Protein AF-A0AAV8WX38-F1 (afdb_monomer_lite)

Foldseek 3Di:
DVVVVVVVCVVVVHDDDDPVVVVCCCPPVDPPDPPPDDPPDDPLVVCLVPDDPVVVVVSVVVSVVVVVVVVVVVVVVVVVVVVVVVD

Structure (mmCIF, N/CA/C/O backbone):
data_AF-A0AAV8WX38-F1
#
_entry.id   AF-A0AAV8WX38-F1
#
loop_
_atom_site.group_PDB
_atom_site.id
_atom_site.type_symbol
_atom_site.label_atom_id
_atom_site.label_alt_id
_atom_site.label_comp_id
_atom_site.label_asym_id
_atom_site.label_entity_id
_atom_site.label_seq_id
_atom_site.pdbx_PDB_ins_code
_atom_site.Cartn_x
_atom_site.Cartn_y
_atom_site.Cartn_z
_atom_site.occupancy
_atom_site.B_iso_or_equiv
_atom_site.auth_seq_id
_atom_site.auth_comp_id
_atom_site.auth_asym_id
_atom_site.auth_atom_id
_atom_site.pdbx_PDB_model_num
ATOM 1 N N . MET A 1 1 ? 9.062 -0.584 -22.730 1.00 84.81 1 MET A N 1
ATOM 2 C CA . MET A 1 1 ? 9.760 -1.853 -23.018 1.00 84.81 1 MET A CA 1
ATOM 3 C C . MET A 1 1 ? 10.097 -2.012 -24.499 1.00 84.81 1 MET A C 1
ATOM 5 O O . MET A 1 1 ? 11.279 -2.083 -24.788 1.00 84.81 1 MET A O 1
ATOM 9 N N . TYR A 1 2 ? 9.155 -1.906 -25.451 1.00 90.75 2 TYR A N 1
ATOM 10 C CA . TYR A 1 2 ? 9.494 -2.010 -26.890 1.00 90.75 2 TYR A CA 1
ATOM 11 C C . TYR A 1 2 ? 10.555 -1.001 -27.385 1.00 90.75 2 TYR A C 1
ATOM 13 O O . TYR A 1 2 ? 11.460 -1.376 -28.116 1.00 90.75 2 TYR A O 1
ATOM 21 N N . LYS A 1 3 ? 10.519 0.260 -26.926 1.00 92.69 3 LYS A N 1
ATOM 22 C CA . LYS A 1 3 ? 11.561 1.256 -27.259 1.00 92.69 3 LYS A CA 1
ATOM 23 C C . LYS A 1 3 ? 12.971 0.838 -26.807 1.00 92.69 3 LYS A C 1
ATOM 25 O O . LYS A 1 3 ? 13.928 1.103 -27.518 1.00 92.69 3 LYS A O 1
ATOM 30 N N . LEU A 1 4 ? 13.081 0.178 -25.649 1.00 90.56 4 LEU A N 1
ATOM 31 C CA . LEU A 1 4 ? 14.358 -0.329 -25.130 1.00 90.56 4 LEU A CA 1
ATOM 32 C C . LEU A 1 4 ? 14.843 -1.524 -25.953 1.00 90.56 4 LEU A C 1
ATOM 34 O O . LEU A 1 4 ? 16.020 -1.606 -26.262 1.00 90.56 4 LEU A O 1
ATOM 38 N N . TYR A 1 5 ? 13.923 -2.396 -26.375 1.00 91.38 5 TYR A N 1
ATOM 39 C CA . TYR A 1 5 ? 14.223 -3.480 -27.311 1.00 91.38 5 TYR A CA 1
ATOM 40 C C . TYR A 1 5 ? 14.777 -2.962 -28.648 1.00 91.38 5 TYR A C 1
ATOM 42 O O . TYR A 1 5 ? 15.746 -3.513 -29.153 1.00 91.38 5 TYR A O 1
ATOM 50 N N . LEU A 1 6 ? 14.215 -1.878 -29.197 1.00 93.12 6 LEU A N 1
ATOM 51 C CA . LEU A 1 6 ? 14.739 -1.265 -30.424 1.00 93.12 6 LEU A CA 1
ATOM 52 C C . LEU A 1 6 ? 16.149 -0.688 -30.238 1.00 93.12 6 LEU A C 1
ATOM 54 O O . LEU A 1 6 ? 16.985 -0.842 -31.124 1.00 93.12 6 LEU A O 1
ATOM 58 N N . ALA A 1 7 ? 16.407 -0.039 -29.099 1.00 93.56 7 ALA A N 1
ATOM 59 C CA . ALA A 1 7 ? 17.734 0.477 -28.769 1.00 93.56 7 ALA A CA 1
ATOM 60 C C . ALA A 1 7 ? 18.763 -0.661 -28.633 1.00 93.56 7 ALA A C 1
ATOM 62 O O . ALA A 1 7 ? 19.825 -0.588 -29.242 1.00 93.56 7 ALA A O 1
ATOM 63 N N . ASP A 1 8 ? 18.407 -1.746 -27.937 1.00 92.25 8 ASP A N 1
ATOM 64 C CA . ASP A 1 8 ? 19.255 -2.937 -27.775 1.00 92.25 8 ASP A CA 1
ATOM 65 C C . ASP A 1 8 ? 19.563 -3.631 -29.112 1.00 92.25 8 ASP A C 1
ATOM 67 O O . ASP A 1 8 ? 20.708 -4.002 -29.374 1.00 92.25 8 ASP A O 1
ATOM 71 N N . CYS A 1 9 ? 18.570 -3.763 -30.002 1.00 91.00 9 CYS A N 1
ATOM 72 C CA . CYS A 1 9 ? 18.817 -4.284 -31.345 1.00 91.00 9 CYS A CA 1
ATOM 73 C C . CYS A 1 9 ? 19.824 -3.419 -32.114 1.00 91.00 9 CYS A C 1
ATOM 75 O O . CYS A 1 9 ? 20.656 -3.961 -32.839 1.00 91.00 9 CYS A O 1
ATOM 77 N N . ALA A 1 10 ? 19.692 -2.090 -32.016 1.00 90.12 10 ALA A N 1
ATOM 78 C CA . ALA A 1 10 ? 20.530 -1.147 -32.747 1.00 90.12 10 ALA A CA 1
ATOM 79 C C . ALA A 1 10 ? 21.977 -1.199 -32.245 1.00 90.12 10 ALA A C 1
ATOM 81 O O . ALA A 1 10 ? 22.902 -1.191 -33.050 1.00 90.12 10 ALA A O 1
ATOM 82 N N . GLU A 1 11 ? 22.159 -1.336 -30.932 1.00 93.94 11 GLU A N 1
ATOM 83 C CA . GLU A 1 11 ? 23.464 -1.504 -30.294 1.00 93.94 11 GLU A CA 1
ATOM 84 C C . GLU A 1 11 ? 24.143 -2.824 -30.697 1.00 93.94 11 GLU A C 1
ATOM 86 O O . GLU A 1 11 ? 25.333 -2.851 -30.997 1.00 93.94 11 GLU A O 1
ATOM 91 N N . HIS A 1 12 ? 23.380 -3.915 -30.798 1.00 91.56 12 HIS A N 1
ATOM 92 C CA . HIS A 1 12 ? 23.914 -5.245 -31.114 1.00 91.56 12 HIS A CA 1
ATOM 93 C C . HIS A 1 12 ? 23.807 -5.631 -32.597 1.00 91.56 12 HIS A C 1
ATOM 95 O O . HIS A 1 12 ? 24.044 -6.787 -32.948 1.00 91.56 12 HIS A O 1
ATOM 101 N N . THR A 1 13 ? 23.438 -4.693 -33.476 1.00 87.19 13 THR A N 1
ATOM 102 C CA . THR A 1 13 ? 23.228 -4.918 -34.922 1.00 87.19 13 THR A CA 1
ATOM 103 C C . THR A 1 13 ? 22.285 -6.099 -35.232 1.00 87.19 13 THR A C 1
ATOM 105 O O . THR A 1 13 ? 22.476 -6.847 -36.192 1.00 87.19 13 THR A O 1
ATOM 108 N N . LYS A 1 14 ? 21.255 -6.305 -34.401 1.00 87.38 14 LYS A N 1
ATOM 109 C CA . LYS A 1 14 ? 20.267 -7.385 -34.558 1.00 87.38 14 LYS A CA 1
ATOM 110 C C . LYS A 1 14 ? 19.054 -6.906 -35.351 1.00 87.38 14 LYS A C 1
ATOM 112 O O . LYS A 1 14 ? 18.632 -5.757 -35.256 1.00 87.38 14 LYS A O 1
ATOM 117 N N . ILE A 1 15 ? 18.432 -7.822 -36.090 1.00 84.81 15 ILE A N 1
ATOM 118 C CA . ILE A 1 15 ? 17.166 -7.555 -36.781 1.00 84.81 15 ILE A CA 1
ATOM 119 C C . ILE A 1 15 ? 16.045 -7.469 -35.737 1.00 84.81 15 ILE A C 1
ATOM 121 O O . ILE A 1 15 ? 15.761 -8.451 -35.049 1.00 84.81 15 ILE A O 1
ATOM 125 N N . CYS A 1 16 ? 15.380 -6.315 -35.637 1.00 87.50 16 CYS A N 1
ATOM 126 C CA . CYS A 1 16 ? 14.196 -6.193 -34.791 1.00 87.50 16 CYS A CA 1
ATOM 127 C C . CYS A 1 16 ? 12.938 -6.715 -35.488 1.00 87.50 16 CYS A C 1
ATOM 129 O O . CYS A 1 16 ? 12.673 -6.435 -36.659 1.00 87.50 16 CYS A O 1
ATOM 131 N N . LEU A 1 17 ? 12.096 -7.396 -34.717 1.00 89.75 17 LEU A N 1
ATOM 132 C CA . LEU A 1 17 ? 10.748 -7.762 -35.128 1.00 89.75 17 LEU A CA 1
ATOM 133 C C . LEU A 1 17 ? 9.780 -6.589 -34.948 1.00 89.75 17 LEU A C 1
ATOM 135 O O . LEU A 1 17 ? 9.985 -5.698 -34.12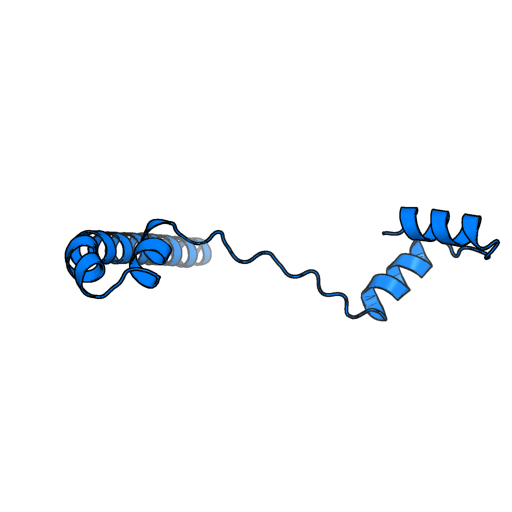5 1.00 89.75 17 LEU A O 1
ATOM 139 N N . ARG A 1 18 ? 8.673 -6.628 -35.700 1.00 91.81 18 ARG A N 1
ATOM 140 C CA . ARG A 1 18 ? 7.590 -5.643 -35.574 1.00 91.81 18 ARG A CA 1
ATOM 141 C C . ARG A 1 18 ? 6.979 -5.686 -34.173 1.00 91.81 18 ARG A C 1
ATOM 143 O O . ARG A 1 18 ? 6.835 -6.755 -33.578 1.00 91.81 18 ARG A O 1
ATOM 150 N N . GLU A 1 19 ? 6.494 -4.534 -33.715 1.00 92.62 19 GLU A N 1
ATOM 151 C CA . GLU A 1 19 ? 5.929 -4.346 -32.373 1.00 92.62 19 GLU A CA 1
ATOM 152 C C . GLU A 1 19 ? 4.873 -5.390 -31.994 1.00 92.62 19 GLU A C 1
ATOM 154 O O . GLU A 1 19 ? 4.846 -5.861 -30.860 1.00 92.62 19 GLU A O 1
ATOM 159 N N . ARG A 1 20 ? 4.027 -5.803 -32.946 1.00 93.56 20 ARG A N 1
ATOM 160 C CA . ARG A 1 20 ? 2.999 -6.828 -32.714 1.00 93.56 20 ARG A CA 1
ATOM 161 C C . ARG A 1 20 ? 3.596 -8.157 -32.243 1.00 93.56 20 ARG A C 1
ATOM 163 O O . ARG A 1 20 ? 3.084 -8.742 -31.292 1.00 93.56 20 ARG A O 1
ATOM 170 N N . PHE A 1 21 ? 4.667 -8.619 -32.888 1.00 92.38 21 PHE A N 1
ATOM 171 C CA . PHE A 1 21 ? 5.340 -9.865 -32.516 1.00 92.38 21 PHE A CA 1
ATOM 172 C C . PHE A 1 21 ? 6.057 -9.717 -31.180 1.00 92.38 21 PHE A C 1
ATOM 174 O O . PHE A 1 21 ? 5.906 -10.576 -30.317 1.00 92.38 21 PHE A O 1
ATOM 181 N N . TYR A 1 22 ? 6.744 -8.590 -30.974 1.00 92.25 22 TYR A N 1
ATOM 182 C CA . TYR A 1 22 ? 7.365 -8.281 -29.689 1.00 92.25 22 TYR A CA 1
ATOM 183 C C . TYR A 1 22 ? 6.346 -8.326 -28.543 1.00 92.25 22 TYR A C 1
ATOM 185 O O . TYR A 1 22 ? 6.580 -9.007 -27.555 1.00 92.25 22 TYR A O 1
ATOM 193 N N . ARG A 1 23 ? 5.196 -7.652 -28.677 1.00 90.19 23 ARG A N 1
ATOM 194 C CA . ARG A 1 23 ? 4.154 -7.618 -27.637 1.00 90.19 23 ARG A CA 1
ATOM 195 C C . ARG A 1 23 ? 3.544 -8.984 -27.374 1.00 90.19 23 ARG A C 1
ATOM 197 O O . ARG A 1 23 ? 3.273 -9.289 -26.219 1.00 90.19 23 ARG A O 1
ATOM 204 N N . HIS A 1 24 ? 3.316 -9.780 -28.418 1.00 91.12 24 HIS A N 1
ATOM 205 C CA . HIS A 1 24 ? 2.832 -11.145 -28.246 1.00 91.12 24 HIS A CA 1
ATOM 206 C C . HIS A 1 24 ? 3.822 -11.935 -27.390 1.00 91.12 24 HIS A C 1
ATOM 208 O O . HIS A 1 24 ? 3.462 -12.353 -26.299 1.00 91.12 24 HIS A O 1
ATOM 214 N N . ILE A 1 25 ? 5.088 -12.002 -27.811 1.00 90.81 25 ILE A N 1
ATOM 215 C CA . ILE A 1 25 ? 6.126 -12.744 -27.093 1.00 90.81 25 ILE A CA 1
ATOM 216 C C . ILE A 1 25 ? 6.301 -12.211 -25.663 1.00 90.81 25 ILE A C 1
ATOM 218 O O . ILE A 1 25 ? 6.276 -12.981 -24.707 1.00 90.81 25 ILE A O 1
ATOM 222 N N . PHE A 1 26 ? 6.421 -10.893 -25.504 1.00 87.69 26 PHE A N 1
ATOM 223 C CA . PHE A 1 26 ? 6.625 -10.234 -24.214 1.00 87.69 26 PHE A CA 1
ATOM 224 C C . PHE A 1 26 ? 5.488 -10.495 -23.221 1.00 87.69 26 PHE A C 1
ATOM 226 O O . PHE A 1 26 ? 5.750 -10.634 -22.034 1.00 87.69 26 PHE A O 1
ATOM 233 N N . ASN A 1 27 ? 4.241 -10.578 -23.687 1.00 85.19 27 ASN A N 1
ATOM 234 C CA . ASN A 1 27 ? 3.092 -10.774 -22.805 1.00 85.19 27 ASN A CA 1
ATOM 235 C C . ASN A 1 27 ? 2.730 -12.252 -22.583 1.00 85.19 27 ASN A C 1
ATOM 237 O O . ASN A 1 27 ? 2.089 -12.552 -21.581 1.00 85.19 27 ASN A O 1
ATOM 241 N N . THR A 1 28 ? 3.065 -13.163 -23.508 1.00 87.69 28 THR A N 1
ATOM 242 C CA . THR A 1 28 ? 2.641 -14.577 -23.426 1.00 87.69 28 THR A CA 1
ATOM 243 C C . THR A 1 28 ? 3.764 -15.545 -23.073 1.00 87.69 28 THR A C 1
ATOM 245 O O . THR A 1 28 ? 3.496 -16.564 -22.445 1.00 87.69 28 THR A O 1
ATOM 248 N N . HIS A 1 29 ? 5.012 -15.250 -23.445 1.00 88.62 29 HIS A N 1
ATOM 249 C CA . HIS A 1 29 ? 6.158 -16.125 -23.168 1.00 88.62 29 HIS A CA 1
ATOM 250 C C . HIS A 1 29 ? 6.965 -15.672 -21.956 1.00 88.62 29 HIS A C 1
ATOM 252 O O . HIS A 1 29 ? 7.610 -16.489 -21.301 1.00 88.62 29 HIS A O 1
ATOM 258 N N . PHE A 1 30 ? 6.916 -1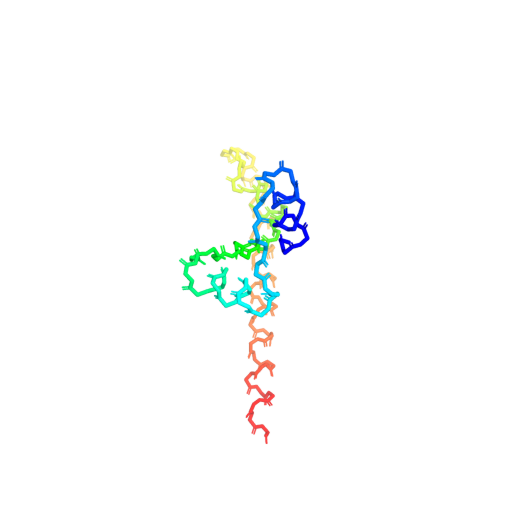4.383 -21.633 1.00 79.31 30 PHE A N 1
ATOM 259 C CA . PHE A 1 30 ? 7.522 -13.859 -20.425 1.00 79.31 30 PHE A CA 1
ATOM 260 C C . PHE A 1 30 ? 6.406 -13.653 -19.404 1.00 79.31 30 PHE A C 1
ATOM 262 O O . PHE A 1 30 ? 5.586 -12.751 -19.542 1.00 79.31 30 PHE A O 1
ATOM 269 N N . ASN A 1 31 ? 6.352 -14.516 -18.385 1.00 69.75 31 ASN A N 1
ATOM 270 C CA . ASN A 1 31 ? 5.416 -14.417 -17.258 1.00 69.75 31 ASN A CA 1
ATOM 271 C C . ASN A 1 31 ? 5.796 -13.244 -16.330 1.00 69.75 31 ASN A C 1
ATOM 273 O O . ASN A 1 31 ? 6.010 -13.399 -15.130 1.00 69.75 31 ASN A O 1
ATOM 277 N N . LEU A 1 32 ? 5.965 -12.060 -16.915 1.00 74.56 32 LEU A N 1
ATOM 278 C CA . LEU A 1 32 ? 6.298 -10.823 -16.235 1.00 74.56 32 LEU A CA 1
ATOM 279 C C . LEU A 1 32 ? 4.992 -10.196 -15.764 1.00 74.56 32 LEU A C 1
ATOM 281 O O . LEU A 1 32 ? 4.506 -9.208 -16.315 1.00 74.56 32 LEU A O 1
ATOM 285 N N . SER A 1 33 ? 4.396 -10.795 -14.736 1.00 71.12 33 SER A N 1
ATOM 286 C CA . SER A 1 33 ? 3.341 -10.124 -13.994 1.00 71.12 33 SER A CA 1
ATOM 287 C C . SER A 1 33 ? 3.944 -8.880 -13.345 1.00 71.12 33 SER A C 1
ATOM 289 O O . SER A 1 33 ? 4.811 -8.987 -12.475 1.00 71.12 33 SER A O 1
ATOM 291 N N . PHE A 1 34 ? 3.497 -7.695 -13.753 1.00 71.81 34 PHE A N 1
ATOM 292 C CA . PHE A 1 34 ? 3.831 -6.482 -13.020 1.00 71.81 34 PHE A CA 1
ATOM 293 C C . PHE A 1 34 ? 3.210 -6.591 -11.632 1.00 71.81 34 PHE A C 1
ATOM 295 O O . PHE A 1 34 ? 1.995 -6.764 -11.503 1.00 71.81 34 PHE A O 1
ATOM 302 N N . HIS A 1 35 ? 4.044 -6.523 -10.594 1.00 76.06 35 HIS A N 1
ATOM 303 C CA . HIS A 1 35 ? 3.546 -6.478 -9.230 1.00 76.06 35 HIS A CA 1
ATOM 304 C C . HIS A 1 35 ? 2.611 -5.278 -9.123 1.00 76.06 35 HIS A C 1
ATOM 306 O O . HIS A 1 35 ? 3.039 -4.137 -9.293 1.00 76.06 35 HIS A O 1
ATOM 312 N N . THR A 1 36 ? 1.325 -5.537 -8.891 1.00 72.62 36 THR A N 1
ATOM 313 C CA . THR A 1 36 ? 0.396 -4.457 -8.582 1.00 72.62 36 THR A CA 1
ATOM 314 C C . THR A 1 36 ? 0.839 -3.906 -7.236 1.00 72.62 36 THR A C 1
ATOM 316 O O . THR A 1 36 ? 0.850 -4.683 -6.275 1.00 72.62 36 THR A O 1
ATOM 319 N N . PRO A 1 37 ? 1.246 -2.625 -7.152 1.00 72.38 37 PRO A N 1
ATOM 320 C CA . PRO A 1 37 ? 1.672 -2.048 -5.891 1.00 72.38 37 PRO A CA 1
ATOM 321 C C . PRO A 1 37 ? 0.597 -2.325 -4.847 1.00 72.38 37 PRO A C 1
ATOM 323 O O . PRO A 1 37 ? -0.592 -2.073 -5.077 1.00 72.38 37 PRO A O 1
ATOM 326 N N . LYS A 1 38 ? 1.000 -2.908 -3.716 1.00 73.50 38 LYS A N 1
ATOM 327 C CA . LYS A 1 38 ? 0.093 -3.017 -2.576 1.00 73.50 38 LYS A CA 1
ATOM 328 C C . LYS A 1 38 ? -0.369 -1.605 -2.220 1.00 73.50 38 LYS A C 1
ATOM 330 O O . LYS A 1 38 ? 0.357 -0.638 -2.434 1.00 73.50 38 LYS A O 1
ATOM 335 N N . LYS A 1 39 ? -1.592 -1.493 -1.699 1.00 75.44 39 LYS A N 1
ATOM 336 C CA . LYS A 1 39 ? -2.094 -0.213 -1.187 1.00 75.44 39 LYS A CA 1
ATOM 337 C C . LYS A 1 39 ? -1.075 0.375 -0.219 1.00 75.44 39 LYS A C 1
ATOM 339 O O . LYS A 1 39 ? -0.478 -0.387 0.544 1.00 75.44 39 LYS A O 1
ATOM 344 N N . ASP A 1 40 ? -0.954 1.699 -0.233 1.00 84.69 40 ASP A N 1
ATOM 345 C CA . ASP A 1 40 ? -0.112 2.409 0.719 1.00 84.69 40 ASP A CA 1
ATOM 346 C C . ASP A 1 40 ? -0.411 1.931 2.138 1.00 84.69 40 ASP A C 1
ATOM 348 O O . ASP A 1 40 ? -1.570 1.745 2.543 1.00 84.69 40 ASP A O 1
ATOM 352 N N . HIS A 1 41 ? 0.663 1.685 2.878 1.00 84.81 41 HIS A N 1
ATOM 353 C CA . HIS A 1 41 ? 0.564 1.294 4.267 1.00 84.81 41 HIS A CA 1
ATOM 354 C C . HIS A 1 41 ? -0.086 2.432 5.057 1.00 84.81 41 HIS A C 1
ATOM 356 O O . HIS A 1 41 ? 0.304 3.595 4.965 1.00 84.81 41 HIS A O 1
ATOM 362 N N . CYS A 1 42 ? -1.123 2.101 5.824 1.00 92.56 42 CYS A N 1
ATOM 363 C CA . CYS A 1 42 ? -1.794 3.087 6.654 1.00 92.56 42 CYS A CA 1
ATOM 364 C C . CYS A 1 42 ? -0.867 3.492 7.801 1.00 92.56 42 CYS A C 1
ATOM 366 O O . CYS A 1 42 ? -0.517 2.648 8.621 1.00 92.56 42 CYS A O 1
ATOM 368 N N . VAL A 1 43 ? -0.546 4.785 7.891 1.00 93.06 43 VAL A N 1
ATOM 369 C CA . VAL A 1 43 ? 0.368 5.342 8.900 1.00 93.06 43 VAL A CA 1
ATOM 370 C C . VAL A 1 43 ? -0.015 4.916 10.320 1.00 93.06 43 VAL A C 1
ATOM 372 O O . VAL A 1 43 ? 0.844 4.462 11.065 1.00 93.06 43 VAL A O 1
ATOM 375 N N . THR A 1 44 ? -1.301 4.987 10.685 1.00 94.50 44 THR A N 1
ATOM 376 C CA . THR A 1 44 ? -1.780 4.603 12.025 1.00 94.50 44 THR A CA 1
ATOM 377 C C . THR A 1 44 ? -1.618 3.107 12.292 1.00 94.50 44 THR A C 1
ATOM 379 O O . THR A 1 44 ? -1.150 2.727 13.362 1.00 94.50 44 THR A O 1
ATOM 382 N N . CYS A 1 45 ? -1.970 2.254 11.322 1.00 94.94 45 CYS A N 1
ATOM 383 C CA . CYS A 1 45 ? -1.787 0.806 11.449 1.00 94.94 45 CYS A CA 1
ATOM 384 C C . CYS A 1 45 ? -0.306 0.450 11.575 1.00 94.94 45 CYS A C 1
ATOM 386 O O . CYS A 1 45 ? 0.070 -0.282 12.481 1.00 94.94 45 CYS A O 1
ATOM 388 N N . THR A 1 46 ? 0.533 1.003 10.702 1.00 95.06 46 THR A N 1
ATOM 389 C CA . THR A 1 46 ? 1.963 0.702 10.676 1.00 95.06 46 THR A CA 1
ATOM 390 C C . THR A 1 46 ? 2.662 1.206 11.929 1.00 95.06 46 THR A C 1
ATOM 392 O O . THR A 1 46 ? 3.449 0.463 12.500 1.00 95.06 46 THR A O 1
ATOM 395 N N . ALA A 1 47 ? 2.335 2.410 12.412 1.00 94.69 47 ALA A N 1
ATOM 396 C CA . ALA A 1 47 ? 2.884 2.940 13.659 1.00 94.69 47 ALA A CA 1
ATOM 397 C C . ALA A 1 47 ? 2.567 2.038 14.862 1.00 94.69 47 ALA A C 1
ATOM 399 O O . ALA A 1 47 ? 3.443 1.785 15.682 1.00 94.69 47 ALA A O 1
ATOM 400 N N . TYR A 1 48 ? 1.344 1.508 14.946 1.00 96.31 48 TYR A N 1
ATOM 401 C CA . TYR A 1 48 ? 0.963 0.572 16.004 1.00 96.31 48 TYR A CA 1
ATOM 402 C C . TYR A 1 48 ? 1.620 -0.812 15.832 1.00 96.31 48 TYR A C 1
ATOM 404 O O . TYR A 1 48 ? 2.074 -1.419 16.805 1.00 96.31 48 TYR A O 1
ATOM 412 N N . GLU A 1 49 ? 1.717 -1.316 14.597 1.00 94.94 49 GLU A N 1
ATOM 413 C CA . GLU A 1 49 ? 2.357 -2.601 14.289 1.00 94.94 49 GLU A CA 1
ATOM 414 C C . GLU A 1 49 ? 3.837 -2.618 14.685 1.00 94.94 49 GLU A C 1
ATOM 416 O O . GLU A 1 49 ? 4.273 -3.597 15.290 1.00 94.94 49 GLU A O 1
ATOM 421 N N . ILE A 1 50 ? 4.582 -1.543 14.406 1.00 95.69 50 ILE A N 1
ATOM 422 C CA . ILE A 1 50 ? 6.024 -1.451 14.696 1.00 95.69 50 ILE A CA 1
ATOM 423 C C . ILE A 1 50 ? 6.345 -0.962 16.118 1.00 95.69 50 ILE A C 1
ATOM 425 O O . ILE A 1 50 ? 7.506 -0.997 16.522 1.00 95.69 50 ILE A O 1
ATOM 429 N N . ALA A 1 51 ? 5.352 -0.480 16.871 1.00 95.31 51 ALA A N 1
ATOM 430 C CA . ALA A 1 51 ? 5.552 0.031 18.223 1.00 95.31 51 ALA A CA 1
ATOM 431 C C . ALA A 1 51 ? 5.951 -1.080 19.212 1.00 95.31 51 ALA A C 1
ATOM 433 O O . ALA A 1 51 ? 5.473 -2.215 19.141 1.00 95.31 51 ALA A O 1
ATOM 434 N N . ASN A 1 52 ? 6.808 -0.729 20.177 1.00 95.62 52 ASN A N 1
ATOM 435 C CA . ASN A 1 52 ? 7.142 -1.597 21.307 1.00 95.62 52 ASN A CA 1
ATOM 436 C C . ASN A 1 52 ? 5.951 -1.728 22.283 1.00 95.62 52 ASN A C 1
ATOM 438 O O . ASN A 1 52 ? 4.950 -1.026 22.150 1.00 95.62 52 ASN A O 1
ATOM 442 N N . ALA A 1 53 ? 6.047 -2.628 23.267 1.00 94.19 53 ALA A N 1
ATOM 443 C CA . ALA A 1 53 ? 4.936 -2.930 24.176 1.00 94.19 53 ALA A CA 1
ATOM 444 C C . ALA A 1 53 ? 4.401 -1.689 24.918 1.00 94.19 53 ALA A C 1
ATOM 446 O O . ALA A 1 53 ? 3.193 -1.478 24.956 1.00 94.19 53 ALA A O 1
ATOM 447 N N . GLU A 1 54 ? 5.283 -0.838 25.440 1.00 93.94 54 GLU A N 1
ATOM 448 C CA . GLU A 1 54 ? 4.903 0.375 26.179 1.00 93.94 54 GLU A CA 1
ATOM 449 C C . GLU A 1 54 ? 4.209 1.408 25.280 1.00 93.94 54 GLU A C 1
ATOM 451 O O . GLU A 1 54 ? 3.142 1.922 25.610 1.00 93.94 54 GLU A O 1
ATOM 456 N N . THR A 1 55 ? 4.769 1.663 24.095 1.00 93.00 55 THR A N 1
ATOM 457 C CA . THR A 1 55 ? 4.192 2.603 23.121 1.00 93.00 55 THR A CA 1
ATOM 458 C C . THR A 1 55 ? 2.891 2.060 22.527 1.00 93.00 55 THR A C 1
ATOM 460 O O . THR A 1 55 ? 1.988 2.822 22.193 1.00 93.00 55 THR A O 1
ATOM 463 N N . ARG A 1 56 ? 2.733 0.736 22.417 1.00 93.06 56 ARG A N 1
ATOM 464 C CA . ARG A 1 56 ? 1.462 0.140 21.989 1.00 93.06 56 ARG A CA 1
ATOM 465 C C . ARG A 1 56 ? 0.334 0.432 22.960 1.00 93.06 56 ARG A C 1
ATOM 467 O O . ARG A 1 56 ? -0.760 0.720 22.494 1.00 93.06 56 ARG A O 1
ATOM 474 N N . VAL A 1 57 ? 0.590 0.407 24.269 1.00 94.88 57 VAL A N 1
ATOM 475 C CA . VAL A 1 57 ? -0.433 0.734 25.275 1.00 94.88 57 VAL A CA 1
ATOM 476 C C . VAL A 1 57 ? -0.945 2.161 25.075 1.00 94.88 57 VAL A C 1
ATOM 478 O O . VAL A 1 57 ? -2.153 2.378 25.086 1.00 94.88 57 VAL A O 1
ATOM 481 N N . THR A 1 58 ? -0.057 3.124 24.810 1.00 94.94 58 THR A N 1
ATOM 482 C CA . THR A 1 58 ? -0.463 4.525 24.591 1.00 94.94 58 THR A CA 1
ATOM 483 C C . THR A 1 58 ? -1.169 4.739 23.251 1.00 94.94 58 THR A C 1
ATOM 485 O O . THR A 1 58 ? -2.053 5.586 23.140 1.00 94.94 58 THR A O 1
ATOM 488 N N . LEU A 1 59 ? -0.819 3.958 22.225 1.00 95.44 59 LEU A N 1
ATOM 489 C CA . LEU A 1 59 ? -1.445 4.025 20.902 1.00 95.44 59 LEU A CA 1
ATOM 490 C C . LEU A 1 59 ? -2.730 3.190 20.781 1.00 95.44 59 LEU A C 1
ATOM 492 O O . LEU A 1 59 ? -3.462 3.377 19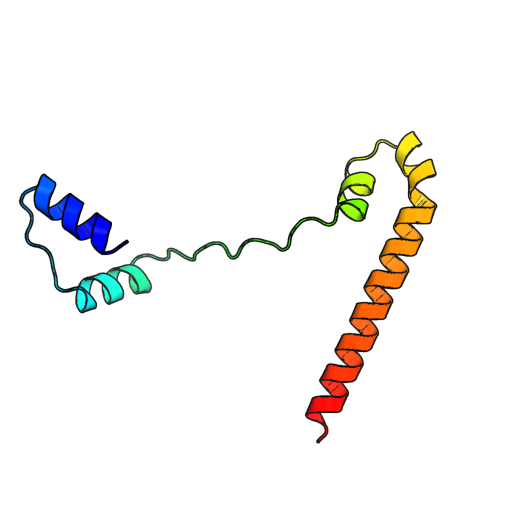.806 1.00 95.44 59 LEU A O 1
ATOM 496 N N . GLN A 1 60 ? -3.010 2.300 21.739 1.00 95.94 60 GLN A N 1
ATOM 497 C CA . GLN A 1 60 ? -4.086 1.307 21.688 1.00 95.94 60 GLN A CA 1
ATOM 498 C C . GLN A 1 60 ? -5.445 1.936 21.394 1.00 95.94 60 GLN A C 1
ATOM 500 O O . GLN A 1 60 ? -6.094 1.575 20.417 1.00 95.94 60 GLN A O 1
ATOM 505 N N . GLU A 1 61 ? -5.846 2.936 22.180 1.00 96.81 61 GLU A N 1
ATOM 506 C CA . GLU A 1 61 ? -7.158 3.575 22.033 1.00 96.81 61 GLU A CA 1
ATOM 507 C C . GLU A 1 61 ? -7.329 4.231 20.657 1.00 96.81 61 GLU A C 1
ATOM 509 O O . GLU A 1 61 ? -8.387 4.150 20.026 1.00 96.81 61 GLU A O 1
ATOM 514 N N . ASN A 1 62 ? -6.270 4.875 20.156 1.00 96.56 62 ASN A N 1
ATOM 515 C CA . ASN A 1 62 ? -6.293 5.503 18.842 1.00 96.56 62 ASN A CA 1
ATOM 516 C C . ASN A 1 62 ? -6.362 4.453 17.724 1.00 96.56 62 ASN A C 1
ATOM 518 O O . ASN A 1 62 ? -7.113 4.618 16.760 1.00 96.56 62 ASN A O 1
ATOM 522 N N . TYR A 1 63 ? -5.607 3.364 17.869 1.00 97.06 63 TYR A N 1
ATOM 523 C CA . TYR A 1 63 ? -5.623 2.242 16.940 1.00 97.06 63 TYR A CA 1
ATOM 524 C C . TYR A 1 63 ? -7.000 1.569 16.891 1.00 97.06 63 TYR A C 1
ATOM 526 O O . TYR A 1 63 ? -7.556 1.402 15.804 1.00 97.06 63 TYR A O 1
ATOM 534 N N . ASP A 1 64 ? -7.604 1.272 18.039 1.00 97.56 64 ASP A N 1
ATOM 535 C CA . ASP A 1 64 ? -8.911 0.615 18.118 1.00 97.56 64 ASP A CA 1
ATOM 536 C C . ASP A 1 64 ? -10.006 1.473 17.486 1.00 97.56 64 ASP A C 1
ATOM 538 O O . ASP A 1 64 ? -10.787 0.998 16.654 1.00 97.56 64 ASP A O 1
ATOM 542 N N . ARG A 1 65 ? -10.002 2.777 17.783 1.00 97.75 65 ARG A N 1
ATOM 543 C CA . ARG A 1 65 ? -10.898 3.742 17.140 1.00 97.75 65 ARG A CA 1
ATOM 544 C C . ARG A 1 65 ? -10.697 3.783 15.622 1.00 97.75 65 ARG A C 1
ATOM 546 O O . ARG A 1 65 ? -11.674 3.783 14.872 1.00 97.75 65 ARG A O 1
ATOM 553 N N . HIS A 1 66 ? -9.449 3.794 15.153 1.00 96.94 66 HIS A N 1
ATOM 554 C CA . HIS A 1 66 ? -9.132 3.755 13.724 1.00 96.94 66 HIS A CA 1
ATOM 555 C C . HIS A 1 66 ? -9.684 2.487 13.050 1.00 96.94 66 HIS A C 1
ATOM 557 O O . HIS A 1 66 ? -10.312 2.570 11.989 1.00 96.94 66 HIS A O 1
ATOM 563 N N . ILE A 1 67 ? -9.489 1.315 13.662 1.00 97.44 67 ILE A N 1
ATOM 564 C CA . ILE A 1 67 ? -9.976 0.036 13.133 1.00 97.44 67 ILE A CA 1
ATOM 565 C C . ILE A 1 67 ? -11.507 -0.007 13.103 1.00 97.44 67 ILE A C 1
ATOM 567 O O . ILE A 1 67 ? -12.077 -0.445 12.099 1.00 97.44 67 ILE A O 1
ATOM 571 N N . ALA A 1 68 ? -12.178 0.506 14.136 1.00 97.88 68 ALA A N 1
ATOM 572 C CA . ALA A 1 68 ? -13.635 0.591 14.177 1.00 97.88 68 ALA A CA 1
ATOM 573 C C . ALA A 1 68 ? -14.193 1.419 13.004 1.00 97.88 68 ALA A C 1
ATOM 575 O O . ALA A 1 68 ? -15.043 0.932 12.253 1.00 97.88 68 ALA A O 1
ATOM 576 N N . PHE A 1 69 ? -13.664 2.627 12.772 1.00 97.06 69 PHE A N 1
ATOM 577 C CA . PHE A 1 69 ? -14.095 3.469 11.649 1.00 97.06 69 PHE A CA 1
ATOM 578 C C . PHE A 1 69 ? -13.792 2.843 10.288 1.00 97.06 69 PHE A C 1
ATOM 580 O O . PHE A 1 69 ? -14.643 2.841 9.397 1.00 97.06 69 PHE A O 1
ATOM 587 N N . LYS A 1 70 ? -12.603 2.254 10.130 1.00 95.50 70 LYS A N 1
ATOM 588 C CA . LYS A 1 70 ? -12.202 1.546 8.909 1.00 95.50 70 LYS A CA 1
ATOM 589 C C 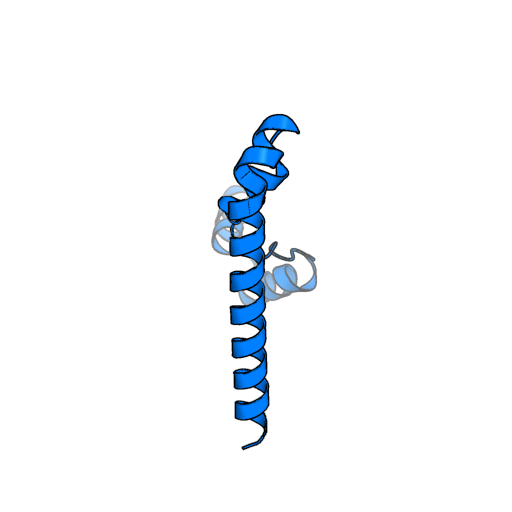. LYS A 1 70 ? -13.157 0.402 8.575 1.00 95.50 70 LYS A C 1
ATOM 591 O O . LYS A 1 70 ? -13.496 0.214 7.406 1.00 95.50 70 LYS A O 1
ATOM 596 N N . ASN A 1 71 ? -13.579 -0.368 9.574 1.00 97.25 71 ASN A N 1
ATOM 597 C CA . ASN A 1 71 ? -14.508 -1.478 9.381 1.00 97.25 71 ASN A CA 1
ATOM 598 C C . ASN A 1 71 ? -15.915 -0.982 9.052 1.00 97.25 71 ASN A C 1
ATOM 600 O O . ASN A 1 71 ? -16.518 -1.499 8.114 1.00 97.25 71 ASN A O 1
ATOM 604 N N . ARG A 1 72 ? -16.391 0.061 9.738 1.00 97.81 72 ARG A N 1
ATOM 605 C CA . ARG A 1 72 ? -17.688 0.680 9.450 1.00 97.81 72 ARG A CA 1
ATOM 606 C C . ARG A 1 72 ? -17.772 1.201 8.014 1.00 97.81 72 ARG A C 1
ATOM 608 O O . ARG A 1 72 ? -18.667 0.803 7.280 1.00 97.81 72 ARG A O 1
ATOM 615 N N . ALA A 1 73 ? -16.785 1.977 7.569 1.00 96.44 73 ALA A N 1
ATOM 616 C CA . ALA A 1 73 ? -16.753 2.499 6.201 1.00 96.44 73 ALA A CA 1
ATOM 617 C C . ALA A 1 73 ? -16.726 1.381 5.138 1.00 96.44 73 ALA A C 1
ATOM 619 O O . ALA A 1 73 ? -17.299 1.508 4.057 1.00 96.44 73 ALA A O 1
ATOM 620 N N . ARG A 1 74 ? -16.061 0.254 5.431 1.00 95.50 74 ARG A N 1
ATOM 621 C CA . ARG A 1 74 ? -16.059 -0.926 4.547 1.00 95.50 74 ARG A CA 1
ATOM 622 C C . ARG A 1 74 ? -17.414 -1.624 4.509 1.00 95.50 74 ARG A C 1
ATOM 624 O O . ARG A 1 74 ? -17.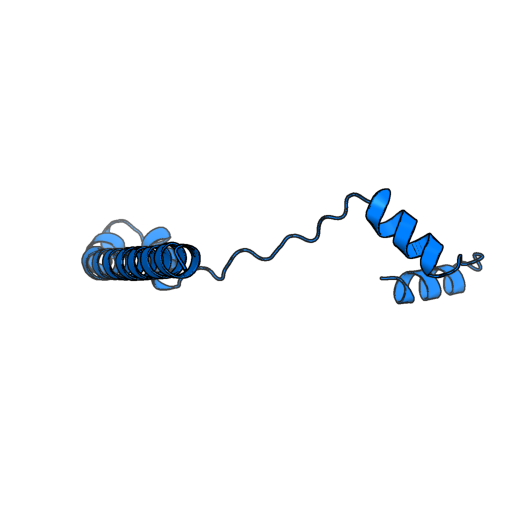795 -2.099 3.444 1.00 95.50 74 ARG A O 1
ATOM 631 N N . GLN A 1 75 ? -18.100 -1.712 5.646 1.00 97.50 75 GLN A N 1
ATOM 632 C CA . GLN A 1 75 ? -19.444 -2.278 5.726 1.00 97.50 75 GLN A CA 1
ATOM 633 C C . GLN A 1 75 ? -20.435 -1.426 4.937 1.00 97.50 75 GLN A C 1
ATOM 635 O O . GLN A 1 75 ? -21.105 -1.970 4.069 1.00 97.50 75 GLN A O 1
ATOM 640 N N . GLU A 1 76 ? -20.448 -0.110 5.159 1.00 97.25 76 GLU A N 1
ATOM 641 C CA . GLU A 1 76 ? -21.312 0.837 4.439 1.00 97.25 76 GLU A CA 1
ATOM 642 C C . GLU A 1 76 ? -21.090 0.732 2.921 1.00 97.25 76 GLU A C 1
ATOM 644 O O . GLU A 1 76 ? -22.017 0.414 2.184 1.00 97.25 76 GLU A O 1
ATOM 649 N N . LYS A 1 77 ? -19.832 0.792 2.458 1.00 95.50 77 LYS A N 1
ATOM 650 C CA . LYS A 1 77 ? -19.499 0.602 1.035 1.00 95.50 77 LYS A CA 1
ATOM 651 C C . LYS A 1 77 ? -19.982 -0.738 0.462 1.00 95.50 77 LYS A C 1
ATOM 653 O O . LYS A 1 77 ? -20.355 -0.815 -0.709 1.00 95.50 77 LYS A O 1
ATOM 658 N N . ASN A 1 78 ? -19.875 -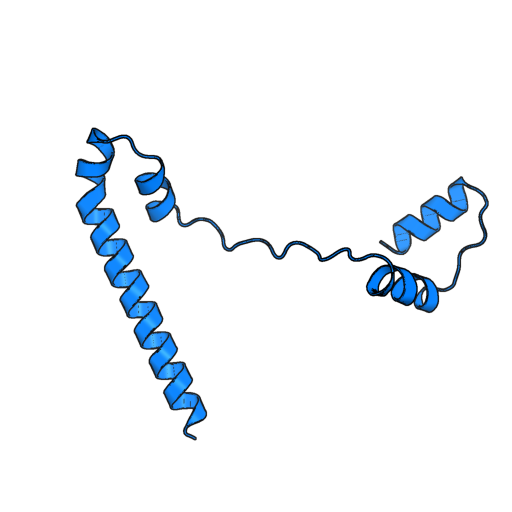1.821 1.231 1.00 96.06 78 ASN A N 1
ATOM 659 C CA . ASN A 1 78 ? -20.327 -3.134 0.776 1.00 96.06 78 ASN A CA 1
ATOM 660 C C . ASN A 1 78 ? -21.853 -3.190 0.679 1.00 96.06 78 ASN A C 1
ATOM 662 O O . ASN A 1 78 ? -22.357 -3.769 -0.280 1.00 96.06 78 ASN A O 1
ATOM 666 N N . SER A 1 79 ? -22.564 -2.579 1.628 1.00 95.75 79 SER A N 1
ATOM 667 C CA . SER A 1 79 ? -24.020 -2.436 1.583 1.00 95.75 79 SER A CA 1
ATOM 668 C C . SER A 1 79 ? -24.454 -1.656 0.344 1.00 95.75 79 SER A C 1
ATOM 670 O O . SER A 1 79 ? -25.245 -2.187 -0.431 1.00 95.75 79 SER A O 1
ATOM 672 N N . ASP A 1 80 ? -23.843 -0.495 0.082 1.00 95.56 80 ASP A N 1
ATOM 673 C CA . ASP A 1 80 ? -24.138 0.330 -1.100 1.00 95.56 80 ASP A CA 1
ATOM 674 C C . ASP A 1 80 ? -23.910 -0.449 -2.402 1.00 95.56 80 ASP A C 1
ATOM 676 O O . ASP A 1 80 ? -24.712 -0.401 -3.332 1.00 95.56 80 ASP A O 1
ATOM 680 N N . LYS A 1 81 ? -22.821 -1.228 -2.465 1.00 94.00 81 LYS A N 1
ATOM 681 C CA . LYS A 1 81 ? -22.511 -2.079 -3.622 1.00 94.00 81 LYS A CA 1
ATOM 682 C C . LYS A 1 81 ? -23.545 -3.190 -3.821 1.00 94.00 81 LYS A C 1
ATOM 684 O O . LYS A 1 81 ? -23.830 -3.554 -4.956 1.00 94.00 81 LYS A O 1
ATOM 689 N N . ILE A 1 82 ? -24.053 -3.785 -2.743 1.00 94.94 82 ILE A N 1
ATOM 690 C CA . ILE A 1 82 ? -25.090 -4.822 -2.825 1.00 94.94 82 ILE A CA 1
ATOM 691 C C . ILE A 1 82 ? -26.410 -4.196 -3.275 1.00 94.94 82 ILE A C 1
ATOM 693 O O . ILE A 1 82 ? -27.096 -4.769 -4.118 1.00 94.94 82 ILE A O 1
ATOM 697 N N . GLU A 1 83 ? -26.762 -3.035 -2.728 1.00 93.19 83 GLU A N 1
ATOM 698 C CA . GLU A 1 83 ? -27.982 -2.314 -3.081 1.00 93.19 83 GLU A CA 1
ATOM 699 C C . GLU A 1 83 ? -27.973 -1.870 -4.547 1.00 93.19 83 GLU A C 1
ATOM 701 O O . GLU A 1 83 ? -28.954 -2.092 -5.252 1.00 93.19 83 GLU A O 1
ATOM 706 N N . SER A 1 84 ? -26.838 -1.379 -5.056 1.00 89.56 84 SER A N 1
ATOM 707 C CA . SER A 1 84 ? -26.728 -0.934 -6.450 1.00 89.56 84 SER A CA 1
ATOM 708 C C . SER A 1 84 ? -26.898 -2.050 -7.487 1.00 89.56 84 SER A C 1
ATOM 710 O O . SER A 1 84 ? -27.092 -1.751 -8.658 1.00 89.56 84 SER A O 1
ATOM 712 N N . VAL A 1 85 ? -26.741 -3.320 -7.099 1.00 88.81 85 VAL A N 1
ATOM 713 C CA . VAL A 1 85 ? -26.866 -4.489 -7.994 1.00 88.81 85 VAL A CA 1
ATOM 714 C C . VAL A 1 85 ? -28.279 -5.088 -7.947 1.00 88.81 85 VAL A C 1
ATOM 716 O O . VAL A 1 85 ? -28.613 -5.940 -8.762 1.00 88.81 85 VAL A O 1
ATOM 719 N N . LYS A 1 86 ? -29.121 -4.668 -6.991 1.00 75.75 86 LYS A N 1
ATOM 720 C CA . LYS A 1 86 ? -30.511 -5.139 -6.866 1.00 75.75 86 LYS A CA 1
ATOM 721 C C . LYS A 1 86 ? -31.501 -4.393 -7.775 1.00 75.75 86 LYS A C 1
ATOM 723 O O . LYS A 1 86 ? -32.656 -4.811 -7.833 1.00 75.75 86 LYS A O 1
ATOM 728 N N . LEU A 1 87 ? -31.063 -3.320 -8.437 1.00 52.97 87 LEU A N 1
ATOM 729 C CA . LEU A 1 87 ? -31.795 -2.593 -9.482 1.00 52.97 87 LEU A CA 1
ATOM 730 C C . LEU A 1 87 ? -31.452 -3.163 -10.861 1.00 52.97 87 LEU A C 1
ATOM 732 O O . LEU A 1 87 ? -32.387 -3.267 -11.683 1.00 52.97 87 LEU A O 1
#

Sequence (87 aa):
MYKLYLADCAEHTKICLRERFYRHIFNTHFNLSFHTPKKDHCVTCTAYEIANAETRVTLQENYDRHIAFKNRARQEKNSDKIESVKL

Secondary structure (DSSP, 8-state):
-HHHHHHHHHHTTPPPPPHHHHHHHHHHTS-----PPPPPPPHHHHHHHH--HHHHHHHHHHHHHHHHHHHHHHHHHHHHHHHTT--

Organism: NCBI:txid1586634

pLDDT: mean 90.17, std 8.29, range [52.97, 97.88]

Radius of gyration: 24.61 Å; chains: 1; bounding box: 56×22×63 Å